Protein AF-A0A4W5KK44-F1 (afdb_monomer)

Nearest PDB structures (foldseek):
  8oxz-assembly1_P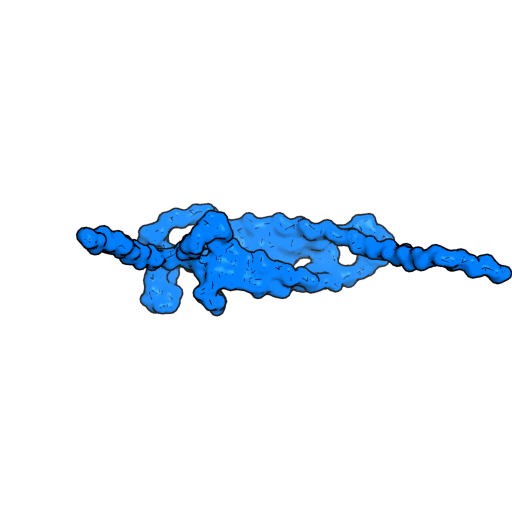  TM=8.761E-01  e=5.827E-05  Rattus norvegicus
  3vi4-assembly1_A  TM=8.735E-01  e=1.438E-04  Homo sapiens
  4um8-assembly1_A  TM=8.804E-01  e=1.364E-04  Homo sapiens
  6om1-assembly4_G  TM=7.619E-01  e=1.517E-04  Homo sapiens
  7nxd-assembly1_A  TM=7.756E-01  e=2.581E-04  Homo sapiens

InterPro domains:
  IPR013649 Integrin alpha, first immunoglubulin-like domain [PF08441] (11-110)
  IPR032695 Integrin domain superfamily [SSF69179] (14-113)

pLDDT: mean 81.87, std 15.9, range [39.47, 97.69]

Sequence (124 aa):
MINSPYPLSSSRSIVQINMSLSFQPHSINVIQKTCQRGGRESACLNATACFLALSRFPGTHSNSFELSVVAMLDERKLTARALFDDSNQRQTQLGVRVHTGETVCHNLPFHVFVSMTHTPELSC

Radius of gyration: 22.35 Å; Cα contacts (8 Å, |Δi|>4): 207; chains: 1; bounding box: 66×30×71 Å

Structure (mmCIF, N/CA/C/O backbone):
data_AF-A0A4W5KK44-F1
#
_entry.id   AF-A0A4W5KK44-F1
#
loop_
_atom_site.group_PDB
_atom_site.id
_atom_site.type_symbol
_atom_site.label_atom_id
_atom_site.label_alt_id
_atom_site.label_comp_id
_atom_site.label_asym_id
_atom_site.label_entity_id
_atom_site.label_seq_id
_atom_site.pdbx_PDB_ins_code
_atom_site.Cartn_x
_atom_site.Cartn_y
_atom_site.Cartn_z
_atom_site.occupancy
_atom_site.B_iso_or_equiv
_atom_site.auth_seq_id
_atom_site.auth_comp_id
_atom_site.auth_asym_id
_atom_site.auth_atom_id
_atom_site.pdbx_PDB_model_num
ATOM 1 N N . MET A 1 1 ? 47.642 -21.321 -27.901 1.00 41.09 1 MET A N 1
ATOM 2 C CA . MET A 1 1 ? 46.328 -21.547 -27.263 1.00 41.09 1 MET A CA 1
ATOM 3 C C . MET A 1 1 ? 46.513 -21.390 -25.761 1.00 41.09 1 MET A C 1
ATOM 5 O O . MET A 1 1 ? 47.011 -22.305 -25.123 1.00 41.09 1 MET A O 1
ATOM 9 N N . ILE A 1 2 ? 46.262 -20.194 -25.223 1.00 47.78 2 ILE A N 1
ATOM 10 C CA . ILE A 1 2 ? 46.443 -19.910 -23.792 1.00 47.78 2 ILE A CA 1
ATOM 11 C C . ILE A 1 2 ? 45.141 -20.307 -23.098 1.00 47.78 2 ILE A C 1
ATOM 13 O O . ILE A 1 2 ? 44.167 -19.560 -23.121 1.00 47.78 2 ILE A O 1
ATOM 17 N N . ASN A 1 3 ? 45.109 -21.517 -22.542 1.00 52.31 3 ASN A N 1
ATOM 18 C CA . ASN A 1 3 ? 44.041 -21.941 -21.646 1.00 52.31 3 ASN A CA 1
ATOM 19 C C . ASN A 1 3 ? 44.258 -21.234 -20.308 1.00 52.31 3 ASN A C 1
ATOM 21 O O . ASN A 1 3 ? 45.125 -21.630 -19.533 1.00 52.31 3 ASN A O 1
ATOM 25 N N . SER A 1 4 ? 43.514 -20.154 -20.067 1.00 60.75 4 SER A N 1
ATOM 26 C CA . SER A 1 4 ? 43.471 -19.515 -18.752 1.00 60.75 4 SER A CA 1
ATOM 27 C C . SER A 1 4 ? 42.727 -20.446 -17.781 1.00 60.75 4 SER A C 1
ATOM 29 O O . SER A 1 4 ? 41.557 -20.738 -18.028 1.00 60.75 4 SER A O 1
ATOM 31 N N . PRO A 1 5 ? 43.360 -20.937 -16.699 1.00 69.50 5 PRO A N 1
ATOM 32 C CA . PRO A 1 5 ? 42.775 -21.926 -15.789 1.00 69.50 5 PRO A CA 1
ATOM 33 C C . PRO A 1 5 ? 41.815 -21.317 -14.751 1.00 69.50 5 PRO A C 1
ATOM 35 O O . PRO A 1 5 ? 41.423 -21.995 -13.803 1.00 69.50 5 PRO A O 1
ATOM 38 N N . TYR A 1 6 ? 41.438 -20.044 -14.895 1.00 73.44 6 TYR A N 1
ATOM 39 C CA . TYR A 1 6 ? 40.585 -19.349 -13.935 1.00 73.44 6 TYR A CA 1
ATOM 40 C C . TYR A 1 6 ? 39.129 -19.310 -14.419 1.00 73.44 6 TYR A C 1
ATOM 42 O O . TYR A 1 6 ? 38.886 -18.919 -15.564 1.00 73.44 6 TYR A O 1
ATOM 50 N N . PRO A 1 7 ? 38.142 -19.669 -13.574 1.00 73.44 7 PRO A N 1
ATOM 51 C CA . PRO A 1 7 ? 36.738 -19.529 -13.934 1.00 73.44 7 PRO A CA 1
ATOM 52 C C . PRO A 1 7 ? 36.411 -18.048 -14.173 1.00 73.44 7 PRO A C 1
ATOM 54 O O . PRO A 1 7 ? 36.637 -17.204 -13.304 1.00 73.44 7 PRO A O 1
ATOM 57 N N . LEU A 1 8 ? 35.879 -17.722 -15.356 1.00 75.88 8 LEU A N 1
ATOM 58 C CA . LEU A 1 8 ? 35.369 -16.381 -15.643 1.00 75.88 8 LEU A CA 1
ATOM 59 C C . LEU A 1 8 ? 34.153 -16.104 -14.748 1.00 75.88 8 LEU A C 1
ATOM 61 O O . LEU A 1 8 ? 33.109 -16.739 -14.887 1.00 75.88 8 LEU A O 1
ATOM 65 N N . SER A 1 9 ? 34.276 -15.127 -13.851 1.00 77.44 9 SER A N 1
ATOM 66 C CA . SER A 1 9 ? 33.137 -14.569 -13.122 1.00 77.44 9 SER A CA 1
ATOM 67 C C . SER A 1 9 ? 32.429 -13.540 -14.002 1.00 77.44 9 SER A C 1
ATOM 69 O O . SER A 1 9 ? 33.051 -12.593 -14.484 1.00 77.44 9 SER A O 1
ATOM 71 N N . SER A 1 10 ? 31.129 -13.726 -14.230 1.00 75.25 10 SER A N 1
ATOM 72 C CA . SER A 1 10 ? 30.300 -12.735 -14.918 1.00 75.25 10 SER A CA 1
ATOM 73 C C . SER A 1 10 ? 29.853 -11.657 -13.928 1.00 75.25 10 SER A C 1
ATOM 75 O O . SER A 1 10 ? 29.324 -11.967 -12.857 1.00 75.25 10 SER A O 1
ATOM 77 N N . SER A 1 11 ? 30.054 -10.388 -14.289 1.00 74.75 11 SER A N 1
ATOM 78 C CA . SER A 1 11 ? 29.545 -9.256 -13.511 1.00 74.75 11 SER A CA 1
ATOM 79 C C . SER A 1 11 ? 28.021 -9.198 -13.616 1.00 74.75 11 SER A C 1
ATOM 81 O O . SER A 1 11 ? 27.468 -9.210 -14.716 1.00 74.75 11 SER A O 1
ATOM 83 N N . ARG A 1 12 ? 27.331 -9.141 -12.473 1.00 76.94 12 ARG A N 1
ATOM 84 C CA . ARG A 1 12 ? 25.870 -9.003 -12.417 1.00 76.94 12 ARG A CA 1
ATOM 85 C C . ARG A 1 12 ? 25.488 -7.534 -12.279 1.00 76.94 12 ARG A C 1
ATOM 87 O O . ARG A 1 12 ? 26.114 -6.794 -11.524 1.00 76.94 12 ARG A O 1
ATOM 94 N N . SER A 1 13 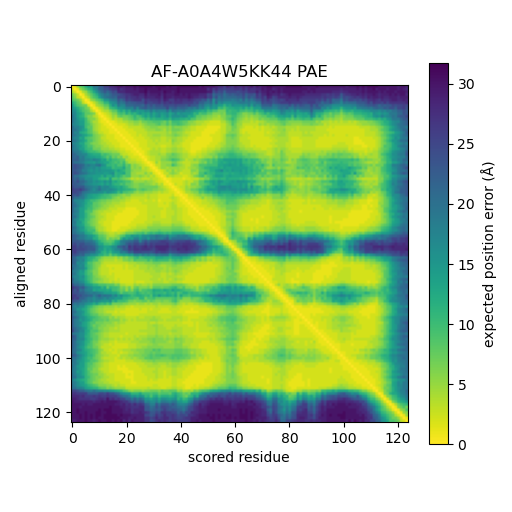? 24.433 -7.123 -12.978 1.00 77.38 13 SER A N 1
ATOM 95 C CA . SER A 1 13 ? 23.877 -5.776 -12.845 1.00 77.38 13 SER A CA 1
ATOM 96 C C . SER A 1 13 ? 23.368 -5.531 -11.424 1.00 77.38 13 SER A C 1
ATOM 98 O O . SER A 1 13 ? 22.726 -6.395 -10.828 1.00 77.38 13 SER A O 1
ATOM 100 N N . ILE A 1 14 ? 23.633 -4.335 -10.899 1.00 83.06 14 ILE A N 1
ATOM 101 C CA . ILE A 1 14 ? 23.167 -3.895 -9.582 1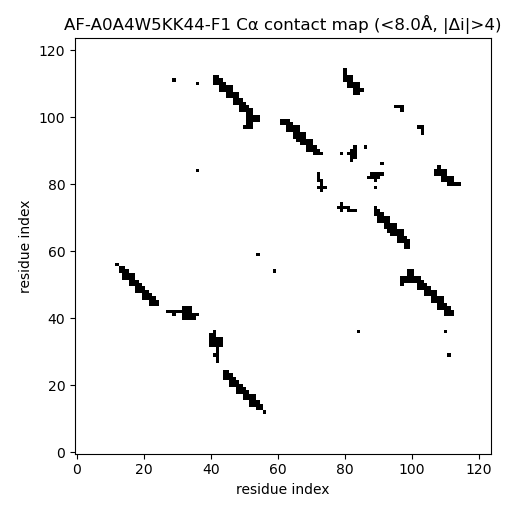.00 83.06 14 ILE A CA 1
ATOM 102 C C . ILE A 1 14 ? 22.014 -2.917 -9.785 1.00 83.06 14 ILE A C 1
ATOM 104 O O . ILE A 1 14 ? 22.160 -1.930 -10.508 1.00 83.06 14 ILE A O 1
ATOM 108 N N . VAL A 1 15 ? 20.893 -3.171 -9.113 1.00 85.56 15 VAL A N 1
ATOM 109 C CA . VAL A 1 15 ? 19.723 -2.290 -9.108 1.00 85.56 15 VAL A CA 1
ATOM 110 C C . VAL A 1 15 ? 19.479 -1.802 -7.686 1.00 85.56 15 VAL A C 1
ATOM 112 O O . VAL A 1 15 ? 19.576 -2.571 -6.732 1.00 85.56 15 VAL A O 1
ATOM 115 N N . GLN A 1 16 ? 19.185 -0.514 -7.538 1.00 89.75 16 GLN A N 1
ATOM 116 C CA . GLN A 1 16 ? 18.802 0.084 -6.266 1.00 89.75 16 GLN A CA 1
ATOM 117 C C . GLN A 1 16 ? 17.277 0.124 -6.165 1.00 89.75 16 GLN A C 1
ATOM 119 O O . GLN A 1 16 ? 16.616 0.584 -7.093 1.00 89.75 16 GLN A O 1
ATOM 124 N N . ILE A 1 17 ? 16.730 -0.327 -5.037 1.00 91.75 17 ILE A N 1
ATOM 125 C CA . ILE A 1 17 ? 15.293 -0.277 -4.757 1.00 91.75 17 ILE A CA 1
ATOM 126 C C . ILE A 1 17 ? 15.051 0.731 -3.644 1.00 91.75 17 ILE A C 1
ATOM 128 O O . ILE A 1 17 ? 15.506 0.540 -2.518 1.00 91.75 17 ILE A O 1
ATOM 132 N N . ASN A 1 18 ? 14.326 1.796 -3.963 1.00 94.69 18 ASN A N 1
ATOM 133 C CA . ASN A 1 18 ? 13.831 2.742 -2.978 1.00 94.69 18 ASN A CA 1
ATOM 134 C C . ASN A 1 18 ? 12.400 2.348 -2.612 1.00 94.69 18 ASN A C 1
ATOM 136 O O . ASN A 1 18 ? 11.556 2.197 -3.493 1.00 94.69 18 ASN A O 1
ATOM 140 N N . MET A 1 19 ? 12.131 2.202 -1.319 1.00 95.19 19 MET A N 1
ATOM 141 C CA . MET A 1 19 ? 10.805 1.891 -0.794 1.00 95.19 19 MET A CA 1
ATOM 142 C C . MET A 1 19 ? 10.338 3.021 0.119 1.00 95.19 19 MET A C 1
ATOM 144 O O . MET A 1 19 ? 11.110 3.513 0.943 1.00 95.19 19 MET A O 1
ATOM 148 N N . SER A 1 20 ? 9.068 3.395 0.012 1.00 96.75 20 SER A N 1
ATOM 149 C CA . SER A 1 20 ? 8.389 4.229 1.000 1.00 96.75 20 SER A CA 1
ATOM 150 C C . SER A 1 20 ? 7.121 3.545 1.495 1.00 96.75 20 SER A C 1
ATOM 152 O O . SER A 1 20 ? 6.497 2.761 0.781 1.00 96.75 20 SER A O 1
ATOM 154 N N . LEU A 1 21 ? 6.762 3.827 2.745 1.00 96.06 21 LEU A N 1
ATOM 155 C CA . LEU A 1 21 ? 5.567 3.307 3.392 1.00 96.06 21 LEU A CA 1
ATOM 156 C C . LEU A 1 21 ? 4.847 4.463 4.076 1.00 96.06 21 LEU A C 1
ATOM 158 O O . LEU A 1 21 ? 5.446 5.173 4.884 1.00 96.06 21 LEU A O 1
ATOM 162 N N . SER A 1 22 ? 3.572 4.645 3.759 1.00 96.44 22 SER A N 1
ATOM 163 C CA . SER A 1 22 ? 2.704 5.626 4.404 1.00 96.44 22 SER A CA 1
ATOM 164 C C . SER A 1 22 ? 1.460 4.953 4.968 1.00 96.44 22 SER A C 1
ATOM 166 O O . SER A 1 22 ? 1.060 3.879 4.524 1.00 96.44 22 SER A O 1
ATOM 168 N N . PHE A 1 23 ? 0.859 5.586 5.972 1.00 95.19 23 PHE A N 1
ATOM 169 C CA . PHE A 1 23 ? -0.346 5.102 6.632 1.00 95.19 23 PHE A CA 1
ATOM 170 C C . PHE A 1 23 ? -1.403 6.191 6.606 1.00 95.19 23 PHE A C 1
ATOM 172 O O . PHE A 1 23 ? -1.115 7.336 6.958 1.00 95.19 23 PHE A O 1
ATOM 179 N N . GLN A 1 24 ? -2.622 5.818 6.225 1.00 94.50 24 GLN A N 1
ATOM 180 C CA . GLN A 1 24 ? -3.778 6.691 6.277 1.00 94.50 24 GLN A CA 1
ATOM 181 C C . GLN A 1 24 ? -4.910 6.021 7.074 1.00 94.50 24 GLN A C 1
ATOM 183 O O . GLN A 1 24 ? -5.411 4.973 6.658 1.00 94.50 24 GLN A O 1
ATOM 188 N N . PRO A 1 25 ? -5.342 6.617 8.198 1.00 91.88 25 PRO A N 1
ATOM 189 C CA . PRO A 1 25 ? -4.759 7.804 8.837 1.00 91.88 25 PRO A CA 1
ATOM 190 C C . PRO A 1 25 ? -3.365 7.522 9.438 1.00 91.88 25 PRO A C 1
ATOM 192 O O . PRO A 1 25 ? -3.039 6.383 9.766 1.00 91.88 25 PRO A O 1
ATOM 195 N N . HIS A 1 26 ? -2.546 8.568 9.614 1.00 88.25 26 HIS A N 1
ATOM 196 C CA . HIS A 1 26 ? -1.199 8.446 10.202 1.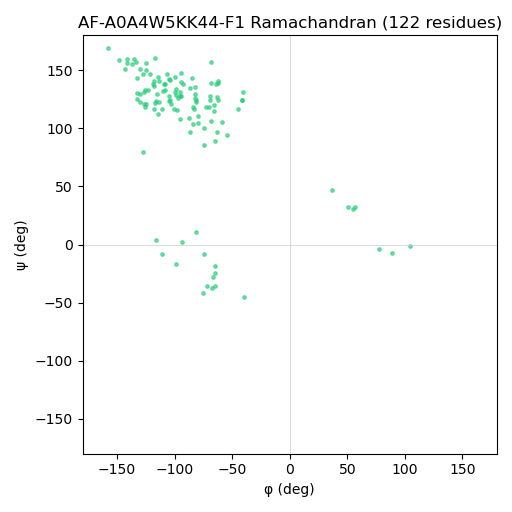00 88.25 26 HIS A CA 1
ATOM 197 C C . HIS A 1 26 ? -1.229 8.002 11.678 1.00 88.25 26 HIS A C 1
ATOM 199 O O . HIS A 1 26 ? -0.272 7.431 12.200 1.00 88.25 26 HIS A O 1
ATOM 205 N N . SER A 1 27 ? -2.333 8.263 12.372 1.00 86.19 27 SER A N 1
ATOM 206 C CA . SER A 1 27 ? -2.594 7.786 13.725 1.00 86.19 27 SER A CA 1
ATOM 207 C C . SER A 1 27 ? -4.060 7.395 13.864 1.00 86.19 27 SER A C 1
ATOM 209 O O . SER A 1 27 ? -4.920 7.865 13.121 1.00 86.19 27 SER A O 1
ATOM 211 N N . ILE A 1 28 ? -4.343 6.519 14.824 1.00 83.94 28 ILE A N 1
ATOM 212 C CA . ILE A 1 28 ? -5.698 6.047 15.106 1.00 83.94 28 ILE A CA 1
ATOM 213 C C . ILE A 1 28 ? -6.016 6.153 16.585 1.00 83.94 28 ILE A C 1
ATOM 215 O O . ILE A 1 28 ? -5.149 5.982 17.443 1.00 83.94 28 ILE A O 1
ATOM 219 N N . ASN A 1 29 ? -7.300 6.339 16.867 1.00 78.38 29 ASN A N 1
ATOM 220 C CA . ASN A 1 29 ? -7.881 6.021 18.155 1.00 78.38 29 ASN A CA 1
ATOM 221 C C . ASN A 1 29 ? -8.610 4.678 18.028 1.00 78.38 29 ASN A C 1
ATOM 223 O O . ASN A 1 29 ? -9.582 4.575 17.292 1.00 78.38 29 ASN A O 1
ATOM 227 N N . VAL A 1 30 ? -8.161 3.650 18.754 1.00 76.25 30 VAL A N 1
ATOM 228 C CA . VAL A 1 30 ? -8.734 2.289 18.677 1.00 76.25 30 VAL A CA 1
ATOM 229 C C . VAL A 1 30 ? -10.193 2.237 19.169 1.00 76.25 30 VAL A C 1
ATOM 231 O O . VAL A 1 30 ? -10.928 1.307 18.837 1.00 76.25 30 VAL A O 1
ATOM 234 N N . ILE A 1 31 ? -10.632 3.250 19.925 1.00 75.81 31 ILE A N 1
ATOM 235 C CA . ILE A 1 31 ? -12.028 3.421 20.354 1.00 75.81 31 ILE A CA 1
ATOM 236 C C . ILE A 1 31 ? -12.906 3.847 19.171 1.00 75.81 31 ILE A C 1
ATOM 238 O O . ILE A 1 31 ? -14.053 3.424 19.067 1.00 75.81 31 ILE A O 1
ATOM 242 N N . GLN A 1 32 ? -12.367 4.662 18.261 1.00 81.00 32 GLN A N 1
ATOM 243 C CA . GLN A 1 32 ? -13.092 5.134 17.088 1.00 81.00 32 GLN A CA 1
ATOM 244 C C . GLN A 1 32 ? -13.101 4.042 16.021 1.00 81.00 32 GLN A C 1
ATOM 246 O O . GLN A 1 32 ? -12.103 3.777 15.349 1.00 81.00 32 GLN A O 1
ATOM 251 N N . LYS A 1 33 ? -14.253 3.393 15.875 1.00 85.50 33 LYS A N 1
ATOM 252 C CA . LYS A 1 33 ? -14.484 2.395 14.837 1.00 85.50 33 LYS A CA 1
ATOM 253 C C . LYS A 1 33 ? -14.830 3.107 13.535 1.00 85.50 33 LYS A C 1
ATOM 255 O O . LYS A 1 33 ? -15.749 3.916 13.495 1.00 85.50 33 LYS A O 1
ATOM 260 N N . THR A 1 34 ? -14.056 2.845 12.489 1.00 84.50 34 THR A N 1
ATOM 261 C CA . THR A 1 34 ? -14.151 3.544 11.195 1.00 84.50 34 THR A CA 1
ATOM 262 C C . THR A 1 34 ? -14.689 2.654 10.079 1.00 84.50 34 THR A C 1
ATOM 264 O O . THR A 1 34 ? -14.948 3.137 8.981 1.00 84.50 34 THR A O 1
ATOM 267 N N . CYS A 1 35 ? -14.851 1.355 10.336 1.00 86.75 35 CYS A N 1
ATOM 268 C CA . CYS A 1 35 ? -15.284 0.369 9.354 1.00 86.75 35 CYS A CA 1
ATOM 269 C C . CYS A 1 35 ? -15.898 -0.865 10.033 1.00 86.75 35 CYS A C 1
ATOM 271 O O . CYS A 1 35 ? -15.727 -1.086 11.236 1.00 86.75 35 CYS A O 1
ATOM 273 N N . GLN A 1 36 ? -16.529 -1.724 9.231 1.00 85.81 36 GLN A N 1
ATOM 274 C CA . GLN A 1 36 ? -16.973 -3.048 9.655 1.00 85.81 36 GLN A CA 1
ATOM 275 C C . GLN A 1 36 ? -16.238 -4.128 8.850 1.00 85.81 36 GLN A C 1
ATOM 277 O O . GLN A 1 36 ? -16.303 -4.148 7.620 1.00 85.81 36 GLN A O 1
ATOM 282 N N . ARG A 1 37 ? -15.528 -5.033 9.535 1.00 84.75 37 ARG A N 1
ATOM 283 C CA . ARG A 1 37 ? -14.788 -6.157 8.929 1.00 84.75 37 ARG A CA 1
ATOM 284 C C . ARG A 1 37 ? -15.145 -7.453 9.649 1.00 84.75 37 ARG A C 1
ATOM 286 O O . ARG A 1 37 ? -15.149 -7.499 10.876 1.00 84.75 37 ARG A O 1
ATOM 293 N N . GLY A 1 38 ? -15.519 -8.490 8.896 1.00 74.25 38 GLY A N 1
ATOM 294 C CA . GLY A 1 38 ? -15.974 -9.763 9.476 1.00 74.25 38 GLY A CA 1
ATOM 295 C C . GLY A 1 38 ? -17.172 -9.611 10.428 1.00 74.25 38 GLY A C 1
ATOM 296 O O . GLY A 1 38 ? -17.248 -10.305 11.438 1.00 74.25 38 GLY A O 1
ATOM 297 N N . GLY A 1 39 ? -18.060 -8.644 10.162 1.00 80.94 39 GLY A N 1
ATOM 298 C CA . GLY A 1 39 ? -19.228 -8.337 10.998 1.00 80.94 39 GLY A CA 1
ATOM 299 C C . GLY A 1 39 ? -18.932 -7.542 12.276 1.00 80.94 39 GLY A C 1
ATOM 300 O O . GLY A 1 39 ? -19.873 -7.154 12.963 1.00 80.94 39 GLY A O 1
ATOM 301 N N . ARG A 1 40 ? -17.662 -7.245 12.584 1.00 83.00 40 ARG A N 1
ATOM 302 C CA . ARG A 1 40 ? -17.257 -6.479 13.771 1.00 83.00 40 ARG A CA 1
ATOM 303 C C . ARG A 1 40 ? -16.875 -5.054 13.407 1.00 83.00 40 ARG A C 1
ATOM 305 O O . ARG A 1 40 ? -16.223 -4.819 12.390 1.00 83.00 40 ARG A O 1
ATOM 312 N N . GLU A 1 41 ? -17.250 -4.116 14.267 1.00 87.50 41 GLU A N 1
ATOM 313 C CA . GLU A 1 41 ? -16.759 -2.747 14.184 1.00 87.50 41 GLU A CA 1
ATOM 314 C C . GLU A 1 41 ? -15.270 -2.693 14.544 1.00 87.50 41 GLU A C 1
ATOM 316 O O . GLU A 1 41 ? -14.840 -3.103 15.634 1.00 87.50 41 GLU A O 1
ATOM 321 N N . SER A 1 42 ? -14.475 -2.149 13.629 1.00 88.69 42 SER A N 1
ATOM 322 C CA . SER A 1 42 ? -13.015 -2.128 13.705 1.00 88.69 42 SER A CA 1
ATOM 323 C C . SER A 1 42 ? -12.470 -0.740 13.374 1.00 88.69 42 SER A C 1
ATOM 325 O O . SER A 1 42 ? -13.127 0.075 12.728 1.00 88.69 42 SER A O 1
ATOM 327 N N . ALA A 1 43 ? -11.255 -0.455 13.841 1.00 90.56 43 ALA A N 1
ATOM 328 C CA . ALA A 1 43 ? -10.495 0.691 13.355 1.00 90.56 43 ALA A CA 1
ATOM 329 C C . ALA A 1 43 ? -9.701 0.229 12.126 1.00 90.56 43 ALA A C 1
ATOM 331 O O . ALA A 1 43 ? -8.779 -0.578 12.265 1.00 90.56 43 ALA A O 1
ATOM 332 N N . CYS A 1 44 ? -10.092 0.689 10.937 1.00 91.19 44 CYS A N 1
ATOM 333 C CA . CYS A 1 44 ? -9.400 0.385 9.685 1.00 91.19 44 CYS A CA 1
ATOM 334 C C . CYS A 1 44 ? -8.389 1.467 9.331 1.00 91.19 44 CYS A C 1
ATOM 336 O O . CYS A 1 44 ? -8.615 2.657 9.567 1.00 91.19 44 CYS A O 1
ATOM 338 N N . LEU A 1 45 ? -7.311 1.031 8.694 1.00 93.44 45 LEU A N 1
ATOM 339 C CA . LEU A 1 45 ? -6.287 1.872 8.109 1.00 93.44 45 LEU A CA 1
ATOM 340 C C . LEU A 1 45 ? -5.934 1.334 6.728 1.00 93.44 45 LEU A C 1
ATOM 342 O O . LEU A 1 45 ? -6.134 0.159 6.416 1.00 93.44 45 LEU A O 1
ATOM 346 N N . ASN A 1 46 ? -5.350 2.200 5.916 1.00 94.81 46 ASN A N 1
ATOM 347 C CA . ASN A 1 46 ? -4.720 1.809 4.674 1.00 94.81 46 ASN A CA 1
ATOM 348 C C . ASN A 1 46 ? -3.225 2.111 4.766 1.00 94.81 46 ASN A C 1
ATOM 350 O O . ASN A 1 46 ? -2.845 3.252 5.036 1.00 94.81 46 ASN A O 1
ATOM 354 N N . ALA A 1 47 ? -2.385 1.099 4.566 1.00 96.25 47 ALA A N 1
ATOM 355 C CA . ALA A 1 47 ? -0.968 1.314 4.317 1.00 96.25 47 ALA A CA 1
ATOM 356 C C . ALA A 1 47 ? -0.729 1.382 2.809 1.00 96.25 47 ALA A C 1
ATOM 358 O O . ALA A 1 47 ? -1.257 0.564 2.064 1.00 96.25 47 ALA A O 1
ATOM 359 N N . THR A 1 48 ? 0.103 2.310 2.355 1.00 97.69 48 THR A N 1
ATOM 360 C CA . THR A 1 48 ? 0.532 2.373 0.958 1.00 97.69 48 THR A CA 1
ATOM 361 C C . THR A 1 48 ? 2.038 2.181 0.905 1.00 97.69 48 THR A C 1
ATOM 363 O O . THR A 1 48 ? 2.793 2.984 1.451 1.00 97.69 48 THR A O 1
ATOM 366 N N . ALA A 1 49 ? 2.470 1.101 0.259 1.00 97.31 49 ALA A N 1
ATOM 367 C CA . ALA A 1 49 ? 3.873 0.800 0.013 1.00 97.31 49 ALA A CA 1
ATOM 368 C C . ALA A 1 49 ? 4.213 1.131 -1.442 1.00 97.31 49 ALA A C 1
ATOM 370 O O . ALA A 1 49 ? 3.607 0.567 -2.352 1.00 97.31 49 ALA A O 1
ATOM 371 N N . CYS A 1 50 ? 5.169 2.028 -1.666 1.00 97.38 50 CYS A N 1
ATOM 372 C CA . CYS A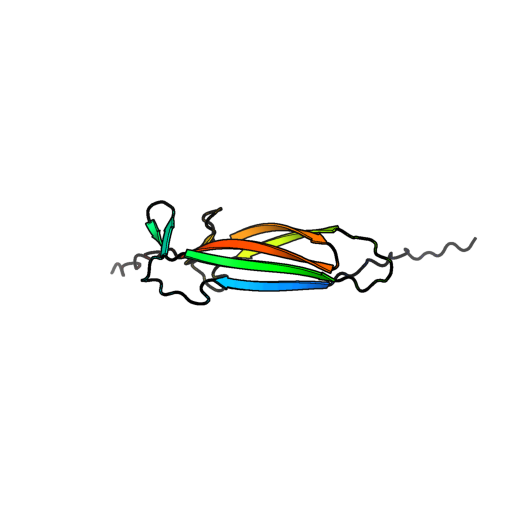 1 50 ? 5.634 2.396 -3.000 1.00 97.38 50 CYS A CA 1
ATOM 373 C C . CYS A 1 50 ? 7.077 1.946 -3.214 1.00 97.38 50 CYS A C 1
ATOM 375 O O . CYS A 1 50 ? 7.911 2.066 -2.317 1.00 97.38 50 CYS A O 1
ATOM 377 N N . PHE A 1 51 ? 7.370 1.466 -4.418 1.00 96.31 51 PHE A N 1
ATOM 378 C CA . PHE A 1 51 ? 8.656 0.911 -4.820 1.00 96.31 51 PHE A CA 1
ATOM 379 C C . PHE A 1 51 ? 9.147 1.623 -6.077 1.00 96.31 51 PHE A C 1
ATOM 381 O O . PHE A 1 51 ? 8.401 1.741 -7.046 1.00 96.31 51 PHE A O 1
ATOM 388 N N . LEU A 1 52 ? 10.402 2.066 -6.068 1.00 93.50 52 LEU A N 1
ATOM 389 C CA . LEU A 1 52 ? 11.084 2.686 -7.201 1.00 93.50 52 LEU A CA 1
ATOM 390 C C . LEU A 1 52 ? 12.398 1.952 -7.465 1.00 93.50 52 LEU A C 1
ATOM 392 O O . LEU A 1 52 ? 13.276 1.890 -6.602 1.00 93.50 52 LEU A O 1
ATOM 396 N N . ALA A 1 53 ? 12.535 1.423 -8.675 1.00 90.69 53 ALA A N 1
ATOM 397 C CA . ALA A 1 53 ? 13.737 0.751 -9.143 1.00 90.69 53 ALA A CA 1
ATOM 398 C C . ALA A 1 53 ? 14.650 1.717 -9.906 1.00 90.69 53 ALA A C 1
ATOM 400 O O . ALA A 1 53 ? 14.219 2.353 -10.864 1.00 90.69 53 ALA A O 1
ATOM 401 N N . LEU A 1 54 ? 15.927 1.790 -9.536 1.00 88.25 54 LEU A N 1
ATOM 402 C CA . LEU A 1 54 ? 16.924 2.647 -10.179 1.00 88.25 54 LEU A CA 1
ATOM 403 C C . LEU A 1 54 ? 18.123 1.811 -10.648 1.00 88.25 54 LEU A C 1
ATOM 405 O O . LEU A 1 54 ? 18.803 1.176 -9.839 1.00 88.25 54 LEU A O 1
ATOM 409 N N . SER A 1 55 ? 18.410 1.835 -11.953 1.00 81.88 55 SER A N 1
ATOM 410 C 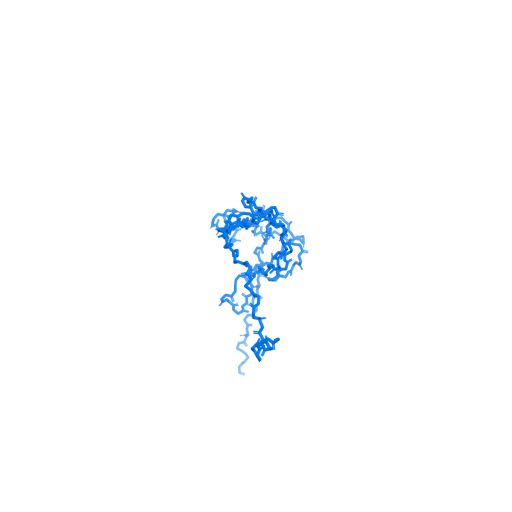CA . SER A 1 55 ? 19.636 1.269 -12.532 1.00 81.88 55 SER A CA 1
ATOM 411 C C . SER A 1 55 ? 20.648 2.382 -12.769 1.00 81.88 55 SER A C 1
ATOM 413 O O . SER A 1 55 ? 20.312 3.430 -13.318 1.00 81.88 55 SER A O 1
ATOM 415 N N . ARG A 1 56 ? 21.901 2.147 -12.372 1.00 74.12 56 ARG A N 1
ATOM 416 C CA . ARG A 1 56 ? 23.025 3.059 -12.639 1.00 74.12 56 ARG A CA 1
ATOM 417 C C . ARG A 1 56 ? 23.805 2.705 -13.909 1.00 74.12 56 ARG A C 1
ATOM 419 O O . ARG A 1 56 ? 24.803 3.360 -14.191 1.00 74.12 56 ARG A O 1
ATOM 426 N N . PHE A 1 57 ? 23.397 1.675 -14.655 1.00 69.50 57 PHE A N 1
ATOM 427 C CA . PHE A 1 57 ? 24.142 1.217 -15.827 1.00 69.50 57 PHE A CA 1
ATOM 428 C C . PHE A 1 57 ? 23.556 1.792 -17.132 1.00 69.50 57 PHE A C 1
ATOM 430 O O . PHE A 1 57 ? 22.410 1.475 -17.472 1.00 69.50 57 PHE A O 1
ATOM 437 N N . PRO A 1 58 ? 24.304 2.623 -17.884 1.00 56.94 58 PRO A N 1
ATOM 438 C CA . PRO A 1 58 ? 23.853 3.105 -19.185 1.00 56.94 58 PRO A CA 1
ATOM 439 C C . PRO A 1 58 ? 23.770 1.918 -20.156 1.00 56.94 58 PRO A C 1
ATOM 441 O O . PRO A 1 58 ? 24.758 1.229 -20.387 1.00 56.94 58 PRO A O 1
ATOM 444 N N . GLY A 1 59 ? 22.579 1.646 -20.695 1.00 56.00 59 GLY A N 1
ATOM 445 C CA . GLY A 1 59 ? 22.351 0.552 -21.650 1.00 56.00 59 GLY A CA 1
ATOM 446 C C . GLY A 1 59 ? 21.641 -0.690 -21.100 1.00 56.00 59 GLY A C 1
ATOM 447 O O . GLY A 1 59 ? 21.345 -1.595 -21.873 1.00 56.00 59 GLY A O 1
ATOM 448 N N . THR A 1 60 ? 21.278 -0.752 -19.811 1.00 54.69 60 THR A N 1
ATOM 449 C CA . THR A 1 60 ? 20.257 -1.724 -19.366 1.00 54.69 60 THR A CA 1
ATOM 450 C C . THR A 1 60 ? 18.881 -1.242 -19.812 1.00 54.69 60 THR A C 1
ATOM 452 O O . THR A 1 60 ? 18.188 -0.529 -19.089 1.00 54.69 60 THR A O 1
ATOM 455 N N . HIS A 1 61 ? 18.536 -1.588 -21.051 1.00 54.97 61 HIS A N 1
ATOM 456 C CA . HIS A 1 61 ? 17.201 -1.505 -21.628 1.00 54.97 61 HIS A CA 1
ATOM 457 C C . HIS A 1 61 ? 16.156 -1.972 -20.609 1.00 54.97 61 HIS A C 1
ATOM 459 O O . HIS A 1 61 ? 16.278 -3.089 -20.136 1.00 54.97 61 HIS A O 1
ATOM 465 N N . SER A 1 62 ? 15.153 -1.148 -20.284 1.00 60.22 62 SER A N 1
ATOM 466 C CA . SER A 1 62 ? 13.795 -1.595 -19.916 1.00 60.22 62 SER A CA 1
ATOM 467 C C . SER A 1 62 ? 13.698 -2.897 -19.088 1.00 60.22 62 SER A C 1
ATOM 469 O O . SER A 1 62 ? 12.904 -3.785 -19.406 1.00 60.22 62 SER A O 1
ATOM 471 N N . ASN A 1 63 ? 14.501 -3.059 -18.034 1.00 73.06 63 ASN A N 1
ATOM 472 C CA . ASN A 1 63 ? 14.435 -4.285 -17.246 1.00 73.06 63 ASN A CA 1
ATOM 473 C C . ASN A 1 63 ? 13.243 -4.183 -16.295 1.00 73.06 63 ASN A C 1
ATOM 475 O O . ASN A 1 63 ? 13.254 -3.387 -15.351 1.00 73.06 63 ASN A O 1
ATOM 479 N N . SER A 1 64 ? 12.220 -4.992 -16.573 1.00 82.50 64 SER A N 1
ATOM 480 C CA . SER A 1 64 ? 11.184 -5.345 -15.611 1.00 82.50 64 SER A CA 1
ATOM 481 C C . SER A 1 64 ? 11.696 -6.477 -14.734 1.00 82.50 64 SER A C 1
ATOM 483 O O . SER A 1 64 ? 12.236 -7.456 -15.255 1.00 82.50 64 SER A O 1
ATOM 485 N N . PHE A 1 65 ? 11.482 -6.399 -13.433 1.00 85.88 65 PHE A N 1
ATOM 486 C CA . PHE A 1 65 ? 11.750 -7.521 -12.543 1.00 85.88 65 PHE A CA 1
ATOM 487 C C . PHE A 1 65 ? 10.676 -7.623 -11.471 1.00 85.88 65 PHE A C 1
ATOM 489 O O . PHE A 1 65 ? 9.920 -6.684 -11.218 1.00 85.88 65 PHE A O 1
ATOM 496 N N . GLU A 1 66 ? 10.586 -8.810 -10.888 1.00 91.00 66 GLU A N 1
ATOM 497 C CA . GLU A 1 66 ? 9.594 -9.145 -9.882 1.00 91.00 66 GLU A CA 1
ATOM 498 C C . GLU A 1 66 ? 10.253 -9.167 -8.505 1.00 91.00 66 GLU A C 1
ATOM 500 O O . GLU A 1 66 ? 11.255 -9.848 -8.283 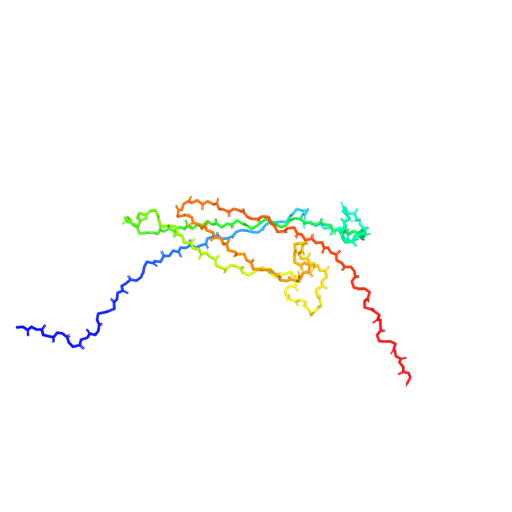1.00 91.00 66 GLU A O 1
ATOM 505 N N . LEU A 1 67 ? 9.701 -8.384 -7.587 1.00 92.44 67 LEU A N 1
ATOM 506 C CA . LEU A 1 67 ? 10.074 -8.370 -6.183 1.00 92.44 67 LEU A CA 1
ATOM 507 C C . LEU A 1 67 ? 9.062 -9.211 -5.410 1.00 92.44 67 LEU A C 1
ATOM 509 O O . LEU A 1 67 ? 7.860 -8.979 -5.511 1.00 92.44 67 LEU A O 1
ATOM 513 N N . SER A 1 68 ? 9.550 -10.149 -4.601 1.00 95.12 68 SER A N 1
ATOM 514 C CA . SER A 1 68 ? 8.731 -10.832 -3.598 1.00 95.12 68 SER A CA 1
ATOM 515 C C . SER A 1 68 ? 8.904 -10.113 -2.266 1.00 95.12 68 SER A C 1
ATOM 517 O O . SER A 1 68 ? 9.976 -10.153 -1.661 1.00 95.12 68 SER A O 1
ATOM 519 N N . VAL A 1 69 ? 7.866 -9.395 -1.845 1.00 94.75 69 VAL A N 1
ATOM 520 C CA . VAL A 1 69 ? 7.871 -8.554 -0.647 1.00 94.75 69 VAL A CA 1
ATOM 521 C C . VAL A 1 69 ? 7.020 -9.208 0.429 1.00 94.75 69 VAL A C 1
ATOM 523 O O . VAL A 1 69 ? 5.892 -9.625 0.181 1.00 94.75 69 VAL A O 1
ATOM 526 N N . VAL A 1 70 ? 7.546 -9.269 1.648 1.00 95.12 70 VAL A N 1
ATOM 527 C CA . VAL A 1 70 ? 6.799 -9.707 2.828 1.00 95.12 70 VAL A CA 1
ATOM 528 C C . VAL A 1 70 ? 6.462 -8.480 3.663 1.00 95.12 70 VAL A C 1
ATOM 530 O O . VAL A 1 70 ? 7.358 -7.740 4.062 1.00 95.12 70 VAL A O 1
ATOM 533 N N . ALA A 1 71 ? 5.178 -8.270 3.942 1.00 94.12 71 ALA A N 1
ATOM 534 C CA . ALA A 1 71 ? 4.709 -7.219 4.834 1.00 94.12 71 ALA A CA 1
ATOM 535 C C . ALA A 1 71 ? 4.164 -7.843 6.121 1.00 94.12 71 ALA A C 1
ATOM 537 O O . ALA A 1 71 ? 3.370 -8.782 6.065 1.00 94.12 71 ALA A O 1
ATOM 538 N N . MET A 1 72 ? 4.570 -7.321 7.281 1.00 93.75 72 MET A N 1
ATOM 539 C CA . MET A 1 72 ? 4.139 -7.819 8.589 1.00 93.75 72 MET A CA 1
ATOM 540 C C . MET A 1 72 ? 3.710 -6.671 9.506 1.00 93.75 72 MET A C 1
ATOM 542 O O . MET A 1 72 ? 4.434 -5.694 9.691 1.00 93.75 72 MET A O 1
ATOM 546 N N . LEU A 1 73 ? 2.532 -6.807 10.111 1.00 92.12 73 LEU A N 1
ATOM 547 C CA . LEU A 1 73 ? 1.998 -5.852 11.078 1.00 92.12 73 LEU A CA 1
ATOM 548 C C . LEU A 1 73 ? 2.524 -6.148 12.484 1.00 92.12 73 LEU A C 1
ATOM 550 O O . LEU A 1 73 ? 2.654 -7.304 12.891 1.00 92.12 73 LEU A O 1
ATOM 554 N N . ASP A 1 74 ? 2.782 -5.091 13.258 1.00 87.75 74 ASP A N 1
ATOM 555 C CA . ASP A 1 74 ? 3.196 -5.195 14.663 1.00 87.75 74 ASP A CA 1
ATOM 556 C C . ASP A 1 74 ? 4.450 -6.091 14.861 1.00 87.75 74 ASP A C 1
ATOM 558 O O . ASP A 1 74 ? 4.570 -6.722 15.902 1.00 87.75 74 ASP A O 1
ATOM 562 N N . GLU A 1 75 ? 5.389 -6.182 13.900 1.00 81.31 75 GLU A N 1
ATOM 563 C CA . GLU A 1 75 ? 6.570 -7.093 13.885 1.00 81.31 75 GLU A CA 1
ATOM 564 C C . GLU A 1 75 ? 7.276 -7.261 15.242 1.00 81.31 75 GLU A C 1
ATOM 566 O O . GLU A 1 75 ? 7.553 -8.374 15.686 1.00 81.31 75 GLU A O 1
ATOM 571 N N . ARG A 1 76 ? 7.509 -6.151 15.945 1.00 81.06 76 ARG A N 1
ATOM 572 C CA . ARG A 1 76 ? 8.235 -6.133 17.223 1.00 81.06 76 ARG A CA 1
ATOM 573 C C . ARG A 1 76 ? 7.428 -6.676 18.409 1.00 81.06 76 ARG A C 1
ATOM 575 O O . ARG A 1 76 ? 7.967 -6.789 19.505 1.00 81.06 76 ARG A O 1
ATOM 582 N N . LYS A 1 77 ? 6.133 -6.950 18.234 1.00 79.38 77 LYS A N 1
ATOM 583 C CA . LYS A 1 77 ? 5.231 -7.424 19.291 1.00 79.38 77 LYS A CA 1
ATOM 584 C C . LYS A 1 77 ? 5.037 -8.933 19.201 1.00 79.38 77 LYS A C 1
ATOM 586 O O . LYS A 1 77 ? 4.939 -9.497 18.116 1.00 79.38 77 LYS A O 1
ATOM 591 N N . LEU A 1 78 ? 4.930 -9.570 20.364 1.00 69.12 78 LEU A N 1
ATOM 592 C CA . LEU A 1 78 ? 4.633 -11.001 20.487 1.00 69.12 78 LEU A CA 1
ATOM 593 C C . LEU A 1 78 ? 3.210 -11.329 20.016 1.00 69.12 78 LEU A C 1
ATOM 595 O O . LEU A 1 78 ? 2.986 -12.344 19.368 1.00 69.12 78 LEU A O 1
ATOM 599 N N . THR A 1 79 ? 2.258 -10.439 20.293 1.00 75.69 79 THR A N 1
ATOM 600 C CA . THR A 1 79 ? 0.856 -10.578 19.891 1.00 75.69 79 THR A CA 1
ATOM 601 C C . THR A 1 79 ? 0.492 -9.504 18.877 1.00 75.69 79 THR A C 1
ATOM 603 O O . THR A 1 79 ? 0.601 -8.308 19.170 1.00 75.69 79 THR A O 1
ATOM 606 N N . ALA A 1 80 ? 0.029 -9.926 17.701 1.00 81.62 80 ALA A N 1
ATOM 607 C CA . ALA A 1 80 ? -0.533 -9.018 16.710 1.00 81.62 80 ALA A CA 1
ATOM 608 C C . ALA A 1 80 ? -1.783 -8.336 17.270 1.00 81.62 80 ALA A C 1
ATOM 610 O O . ALA A 1 80 ? -2.587 -8.975 17.945 1.00 81.62 80 ALA A O 1
ATOM 611 N N . ARG A 1 81 ? -1.955 -7.049 16.971 1.00 88.31 81 ARG A N 1
ATOM 612 C CA . ARG A 1 81 ? -3.200 -6.314 17.257 1.00 88.31 81 ARG A CA 1
ATOM 613 C C . ARG A 1 81 ? -3.881 -5.831 15.984 1.00 88.31 81 ARG A C 1
ATOM 615 O O . ARG A 1 81 ? -4.873 -5.119 16.044 1.00 88.31 81 ARG A O 1
ATOM 622 N N . ALA A 1 82 ? -3.339 -6.194 14.829 1.00 90.62 82 ALA A N 1
ATOM 623 C CA . ALA A 1 82 ? -3.881 -5.861 13.529 1.00 90.62 82 ALA A CA 1
ATOM 624 C C . ALA A 1 82 ? -3.677 -7.018 12.553 1.00 90.62 82 ALA A C 1
ATOM 626 O O . ALA A 1 82 ? -2.720 -7.786 12.692 1.00 90.62 82 ALA A O 1
ATOM 627 N N . LEU A 1 83 ? -4.582 -7.123 11.586 1.00 92.56 83 LEU A N 1
ATOM 628 C CA . LEU A 1 83 ? -4.570 -8.133 10.532 1.00 92.56 83 LEU A CA 1
ATOM 629 C C . LEU A 1 83 ? -4.816 -7.446 9.192 1.00 92.56 83 LEU A C 1
ATOM 631 O O . LEU A 1 83 ? -5.608 -6.504 9.118 1.00 92.56 83 LEU A O 1
ATOM 635 N N . PHE A 1 84 ? -4.149 -7.924 8.145 1.00 94.69 84 PHE A N 1
ATOM 636 C CA . PHE A 1 84 ? -4.457 -7.508 6.780 1.00 94.69 84 PHE A CA 1
ATOM 637 C C . PHE A 1 84 ? -5.870 -7.950 6.413 1.00 94.69 84 PHE A C 1
ATOM 639 O O . PHE A 1 84 ? -6.272 -9.069 6.734 1.00 94.69 84 PHE A O 1
ATOM 646 N N . ASP A 1 85 ? -6.611 -7.079 5.733 1.00 93.00 85 ASP A N 1
ATOM 647 C CA . ASP A 1 85 ? -8.027 -7.315 5.440 1.00 93.00 85 ASP A CA 1
ATOM 648 C C . ASP A 1 85 ? -8.233 -8.524 4.514 1.00 93.00 85 ASP A C 1
ATOM 650 O O . ASP A 1 85 ? -9.186 -9.276 4.705 1.00 93.00 85 ASP A O 1
ATOM 654 N N . ASP A 1 86 ? -7.321 -8.741 3.561 1.00 91.12 86 ASP A N 1
ATOM 655 C CA . ASP A 1 86 ? -7.458 -9.789 2.543 1.00 91.12 86 ASP A CA 1
ATOM 656 C C . ASP A 1 86 ? -7.176 -11.196 3.089 1.00 91.12 86 ASP A C 1
ATOM 658 O O . ASP A 1 86 ? -7.876 -12.151 2.757 1.00 91.12 86 ASP A O 1
ATOM 662 N N . SER A 1 87 ? -6.141 -11.344 3.923 1.00 90.81 87 SER A N 1
ATOM 663 C CA . SER A 1 87 ? -5.713 -12.649 4.448 1.00 90.81 87 SER A CA 1
ATOM 664 C C . SER A 1 87 ? -6.236 -12.937 5.853 1.00 90.81 87 SER A C 1
ATOM 666 O O . SER A 1 87 ? -6.193 -14.083 6.304 1.00 90.81 87 SER A O 1
ATOM 668 N N . ASN A 1 88 ? -6.691 -11.908 6.573 1.00 90.25 88 ASN A N 1
ATOM 669 C CA . ASN A 1 88 ? -6.956 -11.960 8.008 1.00 90.25 88 ASN A CA 1
ATOM 670 C C . ASN A 1 88 ? -5.766 -12.537 8.806 1.00 90.25 88 ASN A C 1
ATOM 672 O O . ASN A 1 88 ? -5.936 -13.219 9.816 1.00 90.25 88 ASN A O 1
ATOM 676 N N . GLN A 1 89 ? -4.546 -12.288 8.321 1.00 91.50 89 GLN A N 1
ATOM 677 C CA . GLN A 1 89 ? -3.287 -12.682 8.947 1.00 91.50 89 GLN A CA 1
ATOM 678 C C . GLN A 1 89 ? -2.468 -11.445 9.318 1.00 91.50 89 GLN A C 1
ATOM 680 O O . GLN A 1 89 ? -2.632 -10.358 8.763 1.00 91.50 89 GLN A O 1
ATOM 685 N N . ARG A 1 90 ? -1.522 -11.628 10.241 1.00 91.56 90 ARG A N 1
ATOM 686 C CA . ARG A 1 90 ? -0.541 -10.598 10.619 1.00 91.56 90 ARG A CA 1
ATOM 687 C C . ARG A 1 90 ? 0.437 -10.270 9.483 1.00 91.56 90 ARG A C 1
ATOM 689 O O . ARG A 1 90 ? 0.982 -9.170 9.442 1.00 91.56 90 ARG A O 1
ATOM 696 N N . GLN A 1 91 ? 0.691 -11.237 8.605 1.00 94.06 91 GLN A N 1
ATOM 697 C CA . GLN A 1 91 ? 1.651 -11.150 7.510 1.00 94.06 91 GLN A CA 1
ATOM 698 C C . GLN A 1 91 ? 0.952 -11.384 6.169 1.00 94.06 91 GLN A C 1
ATOM 700 O O . GLN A 1 91 ? 0.018 -12.180 6.079 1.00 94.06 91 GLN A O 1
ATOM 705 N N . THR A 1 92 ? 1.436 -10.719 5.123 1.00 95.12 92 THR A N 1
ATOM 706 C CA . THR A 1 92 ? 1.055 -10.983 3.735 1.00 95.12 92 THR A CA 1
ATOM 707 C C . THR A 1 92 ? 2.282 -10.965 2.819 1.00 95.12 92 THR A C 1
ATOM 709 O O . THR A 1 92 ? 3.305 -10.356 3.149 1.00 95.12 92 THR A O 1
ATOM 712 N N . GLN A 1 93 ? 2.191 -11.660 1.686 1.00 95.19 93 GLN A N 1
ATOM 713 C CA . GLN A 1 93 ? 3.197 -11.660 0.624 1.00 95.19 93 GLN A CA 1
ATOM 714 C C . GLN A 1 93 ? 2.659 -10.918 -0.596 1.00 95.19 93 GLN A C 1
ATOM 716 O O . GLN A 1 93 ? 1.506 -11.095 -0.981 1.00 95.19 93 GLN A O 1
ATOM 721 N N . LEU A 1 94 ? 3.513 -10.111 -1.215 1.00 93.31 94 LEU A N 1
ATOM 722 C CA . LEU A 1 94 ? 3.183 -9.274 -2.355 1.00 93.31 94 LEU A CA 1
ATOM 723 C C . LEU A 1 94 ? 4.218 -9.476 -3.464 1.00 93.31 94 LEU A C 1
ATOM 725 O O . LEU A 1 94 ? 5.407 -9.234 -3.259 1.00 93.31 94 LEU A O 1
ATOM 729 N N . GLY A 1 95 ? 3.750 -9.880 -4.644 1.00 94.62 95 GLY A N 1
ATOM 730 C CA . GLY A 1 95 ? 4.534 -9.820 -5.876 1.00 94.62 95 GLY A CA 1
ATOM 731 C C . GLY A 1 95 ? 4.438 -8.424 -6.486 1.00 94.62 95 GLY A C 1
ATOM 732 O O . GLY A 1 95 ? 3.346 -7.981 -6.840 1.00 94.62 95 GLY A O 1
ATOM 733 N N . VAL A 1 96 ? 5.565 -7.724 -6.606 1.00 94.81 96 VAL A N 1
ATOM 734 C CA . VAL A 1 96 ? 5.638 -6.380 -7.197 1.00 94.81 96 VAL A CA 1
ATOM 735 C C . VAL A 1 96 ? 6.455 -6.449 -8.477 1.00 94.81 96 VAL A C 1
ATOM 737 O O . VAL A 1 96 ? 7.669 -6.648 -8.438 1.00 94.81 96 VAL A O 1
ATOM 740 N N . ARG A 1 97 ? 5.807 -6.242 -9.624 1.00 93.50 97 ARG A N 1
ATOM 741 C CA . ARG A 1 97 ? 6.515 -6.027 -10.888 1.00 93.50 97 ARG A CA 1
ATOM 742 C C . ARG A 1 97 ? 6.912 -4.559 -10.981 1.00 93.50 97 ARG A C 1
ATOM 744 O O . ARG A 1 97 ? 6.042 -3.697 -11.043 1.00 93.50 97 ARG A O 1
ATOM 751 N N . VAL A 1 98 ? 8.211 -4.287 -11.010 1.00 91.25 98 VAL A N 1
ATOM 752 C CA . VAL A 1 98 ? 8.754 -2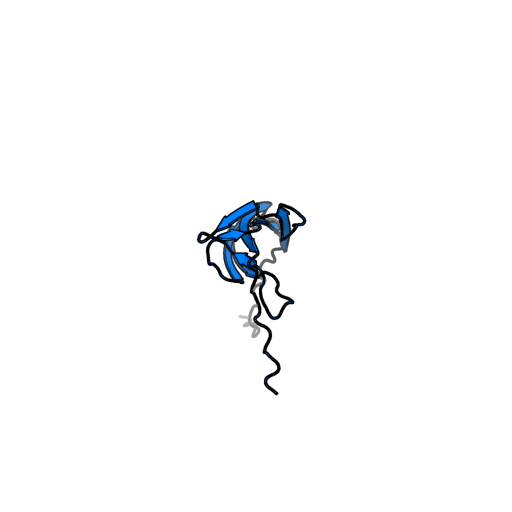.931 -11.147 1.00 91.25 98 VAL A CA 1
ATOM 753 C C . VAL A 1 98 ? 9.506 -2.782 -12.461 1.00 91.25 98 VAL A C 1
ATOM 755 O O . VAL A 1 98 ? 10.192 -3.705 -12.906 1.00 91.25 98 VAL A O 1
ATOM 758 N N . HIS A 1 99 ? 9.400 -1.596 -13.054 1.00 89.94 99 HIS A N 1
ATOM 759 C CA . HIS A 1 99 ? 10.247 -1.163 -14.158 1.00 89.94 99 HIS A CA 1
ATOM 760 C C . HIS A 1 99 ? 11.237 -0.124 -13.652 1.00 89.94 99 HIS A C 1
ATOM 762 O O . HIS A 1 99 ? 10.952 0.664 -12.748 1.00 89.94 99 HIS A O 1
ATOM 768 N N . THR A 1 100 ? 12.428 -0.124 -14.238 1.00 88.62 100 THR A N 1
ATOM 769 C CA . THR A 1 100 ? 13.452 0.857 -13.879 1.00 88.62 100 THR A CA 1
ATOM 770 C C . THR A 1 100 ? 12.977 2.270 -14.229 1.00 88.62 100 THR A C 1
ATOM 772 O O . THR A 1 100 ? 12.620 2.530 -15.373 1.00 88.62 100 THR A O 1
ATOM 775 N N . GLY A 1 101 ? 13.015 3.183 -13.259 1.00 88.06 101 GLY A N 1
ATOM 776 C CA . GLY A 1 101 ? 12.572 4.572 -13.401 1.00 88.06 101 GLY A CA 1
ATOM 777 C C . GLY A 1 101 ? 11.093 4.807 -13.085 1.00 88.06 101 GLY A C 1
ATOM 778 O O . GLY A 1 101 ? 10.684 5.961 -12.996 1.00 88.06 101 GLY A O 1
ATOM 779 N N . GLU A 1 102 ? 10.307 3.752 -12.863 1.00 90.56 102 GLU A N 1
ATOM 780 C CA . GLU A 1 102 ? 8.888 3.856 -12.519 1.00 90.56 102 GLU A CA 1
ATOM 781 C C . GLU A 1 102 ? 8.651 3.579 -11.033 1.00 90.56 102 GLU A C 1
ATOM 783 O O . GLU A 1 102 ? 9.271 2.696 -10.434 1.00 90.56 102 GLU A O 1
ATOM 788 N N . THR A 1 103 ? 7.712 4.326 -10.448 1.00 94.44 103 THR A N 1
ATOM 789 C CA . THR A 1 103 ? 7.221 4.078 -9.091 1.00 94.44 103 THR A CA 1
ATOM 790 C C . THR A 1 103 ? 5.937 3.264 -9.159 1.00 94.44 103 THR A C 1
ATOM 792 O O . THR A 1 103 ? 4.971 3.684 -9.794 1.00 94.44 103 THR A O 1
ATOM 795 N N . VAL A 1 104 ? 5.898 2.137 -8.453 1.00 95.81 104 VAL A N 1
ATOM 796 C CA . VAL A 1 104 ? 4.711 1.282 -8.325 1.00 95.81 104 VAL A CA 1
ATOM 797 C C . VAL A 1 104 ? 4.264 1.274 -6.871 1.00 95.81 104 VAL A C 1
ATOM 799 O O . VAL A 1 104 ? 5.078 1.036 -5.982 1.00 95.81 104 VAL A O 1
ATOM 802 N N . CYS A 1 105 ? 2.981 1.532 -6.620 1.00 96.81 105 CYS A N 1
ATOM 803 C CA . CYS A 1 105 ? 2.417 1.586 -5.274 1.00 96.81 105 CYS A CA 1
ATOM 804 C C . CYS A 1 105 ? 1.348 0.513 -5.073 1.00 96.81 105 CYS A C 1
ATOM 806 O O . CYS A 1 105 ? 0.517 0.280 -5.948 1.00 96.81 105 CYS A O 1
ATOM 808 N N . HIS A 1 106 ? 1.340 -0.087 -3.888 1.00 96.75 106 HIS A N 1
ATOM 809 C CA . HIS A 1 106 ? 0.354 -1.069 -3.465 1.00 96.75 106 HIS A CA 1
ATOM 810 C C . HIS A 1 106 ? -0.322 -0.621 -2.179 1.00 96.75 106 HIS A C 1
ATOM 812 O O . HIS A 1 106 ? 0.339 -0.226 -1.217 1.00 96.75 106 HIS A O 1
ATOM 818 N N . ASN A 1 107 ? -1.647 -0.722 -2.175 1.00 96.81 107 ASN A N 1
ATOM 819 C CA . ASN A 1 107 ? -2.446 -0.528 -0.980 1.00 96.81 107 ASN A CA 1
ATOM 820 C C . ASN A 1 107 ? -2.552 -1.847 -0.220 1.00 96.81 107 ASN A C 1
ATOM 822 O O . ASN A 1 107 ? -2.804 -2.899 -0.802 1.00 96.81 107 ASN A O 1
ATOM 826 N N . LEU A 1 108 ? -2.355 -1.756 1.084 1.00 96.44 108 LEU A N 1
ATOM 827 C CA . LEU A 1 108 ? -2.345 -2.848 2.038 1.00 96.44 108 LEU A CA 1
ATOM 828 C C . LEU A 1 108 ? -3.336 -2.464 3.143 1.00 96.44 108 LEU A C 1
ATOM 830 O O . LEU A 1 108 ? -2.926 -1.929 4.177 1.00 96.44 108 LEU A O 1
ATOM 834 N N . PRO A 1 109 ? -4.648 -2.645 2.910 1.00 95.25 109 PRO A N 1
ATOM 835 C CA . PRO A 1 109 ? -5.660 -2.347 3.908 1.00 95.25 109 PRO A CA 1
ATOM 836 C C . PRO A 1 109 ? -5.561 -3.333 5.074 1.00 95.25 109 PRO A C 1
ATOM 838 O O . PRO A 1 109 ? -5.338 -4.535 4.895 1.00 95.25 109 PRO A O 1
ATOM 841 N N . PHE A 1 110 ? -5.714 -2.816 6.286 1.00 94.56 110 PHE A N 1
ATOM 842 C CA . PHE A 1 110 ? -5.685 -3.619 7.497 1.00 94.56 110 PHE A CA 1
ATOM 843 C C . PHE A 1 110 ? -6.594 -3.025 8.564 1.00 94.56 110 PHE A C 1
ATOM 845 O O . PHE A 1 110 ? -6.887 -1.825 8.580 1.00 94.56 110 PHE A O 1
ATOM 852 N N . HIS A 1 111 ? -6.995 -3.861 9.511 1.00 92.62 111 HIS A N 1
ATOM 853 C CA . HIS A 1 111 ? -7.815 -3.440 10.632 1.00 92.62 111 HIS A CA 1
ATOM 854 C C . HIS A 1 111 ? -7.196 -3.868 11.954 1.00 92.62 111 HIS A C 1
ATOM 856 O O . HIS A 1 111 ? -6.553 -4.914 12.072 1.00 92.62 111 HIS A O 1
ATOM 862 N N . VAL A 1 112 ? -7.397 -3.037 12.973 1.00 90.44 112 VAL A N 1
ATOM 863 C CA . VAL A 1 112 ? -7.017 -3.351 14.348 1.00 90.44 112 VAL A CA 1
ATOM 864 C C . VAL A 1 112 ? -8.101 -4.217 14.969 1.00 90.44 112 VAL A C 1
ATOM 866 O O . VAL A 1 112 ? -9.273 -3.833 14.999 1.00 90.44 112 VAL A O 1
ATOM 869 N N . PHE A 1 113 ? -7.699 -5.363 15.510 1.00 79.31 113 PHE A N 1
ATOM 870 C CA . PHE A 1 113 ? -8.562 -6.223 16.302 1.00 79.31 113 PHE A CA 1
ATOM 871 C C . PHE A 1 113 ? -8.144 -6.138 17.769 1.00 79.31 113 PHE A C 1
ATOM 873 O O . PHE A 1 113 ? -6.963 -6.125 18.114 1.00 79.31 113 PHE A O 1
ATOM 880 N N . VAL A 1 114 ? -9.131 -6.069 18.655 1.00 67.44 114 VAL A N 1
ATOM 881 C CA . VAL A 1 114 ? -8.880 -6.192 20.088 1.00 67.44 114 VAL A CA 1
ATOM 882 C C . VAL A 1 114 ? -8.850 -7.683 20.392 1.00 67.44 114 VAL A C 1
ATOM 884 O O . VAL A 1 114 ? -9.898 -8.327 20.433 1.00 67.44 114 VAL A O 1
ATOM 887 N N . SER A 1 115 ? -7.658 -8.245 20.592 1.00 58.53 115 SER A N 1
ATOM 888 C CA . SER A 1 115 ? -7.552 -9.471 21.369 1.00 58.53 115 SER A CA 1
ATOM 889 C C . SER A 1 115 ? -7.907 -9.101 22.804 1.00 58.53 115 SER A C 1
ATOM 891 O O . SER A 1 115 ? -7.145 -8.435 23.501 1.00 58.53 115 SER A O 1
ATOM 893 N N . MET A 1 116 ? -9.095 -9.497 23.258 1.00 48.34 116 MET A N 1
ATOM 894 C CA . MET A 1 116 ? -9.300 -9.664 24.690 1.00 48.34 116 MET A CA 1
ATOM 895 C C . MET A 1 116 ? -8.370 -10.807 25.088 1.00 48.34 116 MET A C 1
ATOM 897 O O . MET A 1 116 ? -8.735 -11.976 24.987 1.00 48.34 116 MET A O 1
ATOM 901 N N . THR A 1 117 ? -7.128 -10.494 25.453 1.00 47.09 117 THR A N 1
ATOM 902 C CA . THR A 1 117 ? -6.354 -11.419 26.267 1.00 47.09 117 THR A CA 1
ATOM 903 C C . THR A 1 117 ? -7.120 -11.511 27.572 1.00 47.09 117 THR A C 1
ATOM 905 O O . THR A 1 117 ? -7.022 -10.626 28.420 1.00 47.09 117 THR A O 1
ATOM 908 N N . HIS A 1 118 ? -7.950 -12.549 27.676 1.00 41.97 118 HIS A N 1
ATOM 909 C CA . HIS A 1 118 ? -8.355 -13.100 28.952 1.00 41.97 118 HIS A CA 1
ATOM 910 C C . HIS A 1 118 ? -7.062 -13.194 29.764 1.00 41.97 118 HIS A C 1
ATOM 912 O O . HIS A 1 118 ? -6.090 -13.822 29.338 1.00 41.97 118 HIS A O 1
ATOM 918 N N . THR A 1 119 ? -7.012 -12.441 30.855 1.00 39.66 119 THR A N 1
ATOM 919 C CA . THR A 1 119 ? -6.056 -12.647 31.935 1.00 39.66 119 THR A CA 1
ATOM 920 C C . THR A 1 119 ? -5.919 -14.152 32.162 1.00 39.66 119 THR A C 1
ATOM 922 O O . THR A 1 119 ? -6.955 -14.805 32.281 1.00 39.66 119 THR A O 1
ATOM 925 N N . PRO A 1 120 ? -4.717 -14.749 32.252 1.00 43.34 120 PRO A N 1
ATOM 926 C CA . PRO A 1 120 ? -4.636 -15.933 33.080 1.00 43.34 120 PRO A CA 1
ATOM 927 C C . PRO A 1 120 ? -5.082 -15.450 34.460 1.00 43.34 120 PRO A C 1
ATOM 929 O O . PRO A 1 120 ? -4.399 -14.645 35.097 1.00 43.34 120 PRO A O 1
ATOM 932 N N . GLU A 1 121 ? -6.302 -15.823 34.847 1.00 41.84 121 GLU A N 1
ATOM 933 C CA . GLU A 1 121 ? -6.680 -15.864 36.248 1.00 41.84 121 GLU A CA 1
ATOM 934 C C . GLU A 1 121 ? -5.477 -16.449 36.983 1.00 41.84 121 GLU A C 1
ATOM 936 O O . GLU A 1 121 ? -4.978 -17.521 36.628 1.00 41.84 121 GLU A O 1
ATOM 941 N N . LEU A 1 122 ? -4.980 -15.709 37.973 1.00 48.12 122 LEU A N 1
ATOM 942 C CA . LEU A 1 122 ? -4.309 -16.350 39.083 1.00 48.12 122 LEU A CA 1
ATOM 943 C C . LEU A 1 122 ? -5.307 -17.375 39.635 1.00 48.12 122 LEU A C 1
ATOM 945 O O . LEU A 1 122 ? -6.176 -17.033 40.430 1.00 48.12 122 LEU A O 1
ATOM 949 N N . SER A 1 123 ? -5.211 -18.617 39.177 1.00 39.47 123 SER A N 1
ATOM 950 C CA . SER A 1 123 ? -5.687 -19.754 39.941 1.00 39.47 123 SER A CA 1
ATOM 951 C C . SER A 1 123 ? -4.698 -19.942 41.089 1.00 39.47 123 SER A C 1
ATOM 953 O O . SER A 1 123 ? -3.503 -20.109 40.836 1.00 39.47 123 SER A O 1
ATOM 955 N N . CYS A 1 124 ? -5.235 -19.803 42.302 1.00 44.00 124 CYS A N 1
ATOM 956 C CA . CYS A 1 124 ? -4.603 -19.917 43.614 1.00 44.00 124 CYS A CA 1
ATOM 957 C C . CYS A 1 124 ? -3.527 -20.999 43.747 1.00 44.00 124 CYS A C 1
ATOM 959 O O . CYS A 1 124 ? -3.705 -22.097 43.174 1.0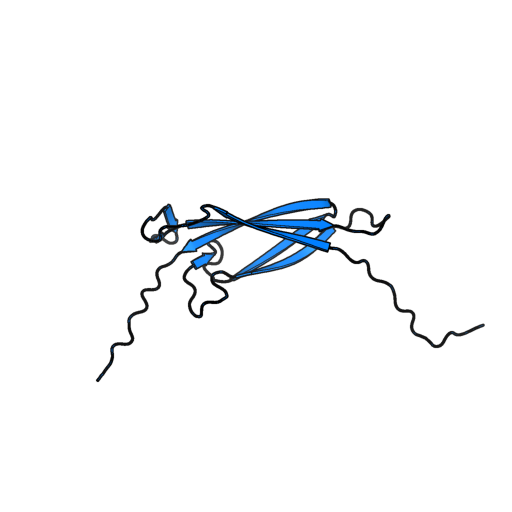0 44.00 124 CYS A O 1
#

Foldseek 3Di:
DDDDPDDDDDDDFDKDKDKDKAKVVNDDDQVDFDDAAPNDRWNKMKMKMKIAIAGPDPPPPWDKDKDWDKDFAPVVDPDHQKAFRPPSHRMDIDIDTYTHGDMDMDITMMTGHDDPPPPPPPPD

Secondary structure (DSSP, 8-state):
-----S--PPPPP-EEEEEEEEEESSS--TTS--EEETTEEEEEEEEEEEEEEEE-STT----EEEEEEEEETTTTSSS-SEEETTT-SSEEEEEEEEEBT-EEEEEEEEEE------------

Mean predicted aligned error: 9.94 Å

Organism: NCBI:txid62062

Solvent-accessible surface area (backbone atoms only — not comparable to full-atom values): 7883 Å² total; per-residue (Å²): 135,87,80,72,93,65,84,84,80,80,86,75,90,71,71,47,77,48,74,50,78,49,51,47,64,82,69,83,55,81,86,54,57,74,44,74,56,97,90,38,80,22,28,58,38,36,33,39,43,32,41,33,34,44,67,85,58,92,82,72,67,88,53,68,49,76,42,84,42,79,50,64,46,56,72,94,46,96,69,63,47,37,27,33,64,90,75,69,29,46,57,52,80,43,82,43,78,43,39,61,80,39,77,48,75,44,81,49,46,29,33,45,49,84,75,79,73,72,69,81,70,84,74,129